Protein AF-A0A941GEV0-F1 (afdb_monomer_lite)

Radius of gyration: 26.14 Å; chains: 1; bounding box: 112×35×39 Å

pLDDT: mean 81.41, std 18.62, range [33.78, 98.25]

Sequence (170 aa):
MKKLFIYSILFLALTVSVLNFVKTGDAKENPSDELQTKIEKFSELDQDKQVKVERIVTEKKFDDHYTCVLFKQKNKSIGYAILKNDSIVSVVFGENSQKGYEQFKNYSVIFGEKPDENYTELEITINAGNNHEDIEKKFKLDNDRYFLFIEKLPKEIKYSNINSDNFNFK

Organism: Niallia circulans (NCBI:txid1397)

Foldseek 3Di:
DDDDDDDDDDDDDDDDDPPDPDDDDDDPPDVFNVVQVLQQVVQDVDNVPGFAFPGWQDWDDDDPFKIKIWTATPLRAIWIFIGGNNHTDDTGTDRPHQWDWDDDQQKIKTKHFDPDQPPQKWWKWKAQDDPDDIDTDIDGDDSGRMDIDIGGHDNPRPDIDMDIPPDGDD

Structure (mmCIF, N/CA/C/O backbone):
data_AF-A0A941GEV0-F1
#
_entry.id   AF-A0A941GEV0-F1
#
loop_
_atom_site.group_PDB
_atom_site.id
_atom_site.type_symbol
_atom_site.label_atom_id
_atom_site.label_alt_id
_atom_site.label_comp_id
_atom_site.label_asym_id
_atom_site.label_entity_id
_atom_site.label_seq_id
_atom_site.pdbx_PDB_ins_code
_atom_site.Cartn_x
_atom_site.Cartn_y
_atom_site.Cartn_z
_atom_site.occupancy
_atom_site.B_iso_or_equiv
_atom_site.auth_seq_id
_atom_site.auth_comp_id
_atom_site.auth_asym_id
_atom_site.auth_atom_id
_atom_site.pdbx_PDB_model_num
ATOM 1 N N . MET A 1 1 ? -88.083 19.957 1.606 1.00 43.41 1 MET A N 1
ATOM 2 C CA . MET A 1 1 ? -87.610 18.556 1.653 1.00 43.41 1 MET A CA 1
ATOM 3 C C . MET A 1 1 ? -86.087 18.554 1.689 1.00 43.41 1 MET A C 1
ATOM 5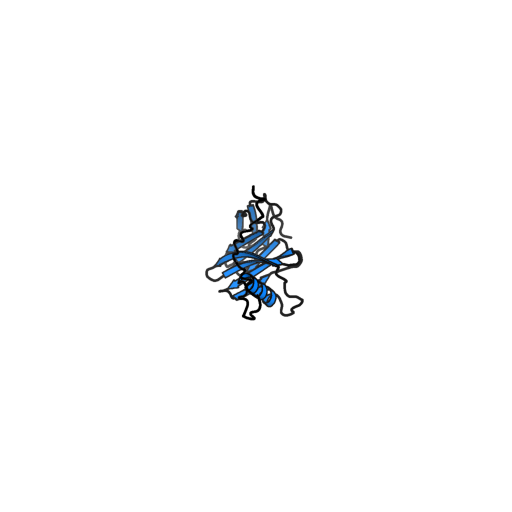 O O . MET A 1 1 ? -85.510 19.304 0.925 1.00 43.41 1 MET A O 1
ATOM 9 N N . LYS A 1 2 ? -85.525 17.769 2.626 1.00 37.59 2 LYS A N 1
ATOM 10 C CA . LYS A 1 2 ? -84.220 17.061 2.688 1.00 37.59 2 LYS A CA 1
ATOM 11 C C . LYS A 1 2 ? -83.017 17.602 1.884 1.00 37.59 2 LYS A C 1
ATOM 13 O O . LYS A 1 2 ? -83.152 17.839 0.701 1.00 37.59 2 LYS A O 1
ATOM 18 N N . LYS A 1 3 ? -81.772 17.613 2.367 1.00 41.69 3 LYS A N 1
ATOM 19 C CA . LYS A 1 3 ? -81.089 17.378 3.660 1.00 41.69 3 LYS A CA 1
ATOM 20 C C . LYS A 1 3 ? -79.604 17.669 3.348 1.00 41.69 3 LYS A C 1
ATOM 22 O O . LYS A 1 3 ? -79.156 17.337 2.253 1.00 41.69 3 LYS A O 1
ATOM 27 N N . LEU A 1 4 ? -78.864 18.259 4.290 1.00 43.12 4 LEU A N 1
ATOM 28 C CA . LEU A 1 4 ? -77.402 18.367 4.223 1.00 43.12 4 LEU A CA 1
ATOM 29 C C . LEU A 1 4 ? -76.774 16.971 4.088 1.00 43.12 4 LEU A C 1
ATOM 31 O O . LEU A 1 4 ? -77.139 16.068 4.845 1.00 43.12 4 LEU A O 1
ATOM 35 N N . PHE A 1 5 ? -75.823 16.810 3.166 1.00 46.19 5 PHE A N 1
ATOM 36 C CA . PHE A 1 5 ? -74.987 15.615 3.103 1.00 46.19 5 PHE A CA 1
ATOM 37 C C . PHE A 1 5 ? -73.760 15.793 3.996 1.00 46.19 5 PHE A C 1
ATOM 39 O O . PHE A 1 5 ? -72.906 16.647 3.777 1.00 46.19 5 PHE A O 1
ATOM 46 N N . ILE A 1 6 ? -73.760 14.985 5.049 1.00 52.25 6 ILE A N 1
ATOM 47 C CA . ILE A 1 6 ? -72.729 14.834 6.065 1.00 52.25 6 ILE A CA 1
ATOM 48 C C . ILE A 1 6 ? -71.591 13.973 5.500 1.00 52.25 6 ILE A C 1
ATOM 50 O O . ILE A 1 6 ? -71.827 13.020 4.759 1.00 52.25 6 ILE A O 1
ATOM 54 N N . TYR A 1 7 ? -70.371 14.330 5.896 1.00 45.94 7 TYR A N 1
ATOM 55 C CA . TYR A 1 7 ? -69.118 13.601 5.722 1.00 45.94 7 TYR A CA 1
ATOM 56 C C . TYR A 1 7 ? -69.248 12.080 5.905 1.00 45.94 7 TYR A C 1
ATOM 58 O O . TYR A 1 7 ? -69.866 11.596 6.851 1.00 45.94 7 TYR A O 1
ATOM 66 N N . SER A 1 8 ? -68.565 11.316 5.057 1.00 52.38 8 SER A N 1
ATOM 67 C CA . SER A 1 8 ? -68.195 9.930 5.349 1.00 52.38 8 SER A CA 1
ATOM 68 C C . SER A 1 8 ? -66.764 9.702 4.884 1.00 52.38 8 SER A C 1
ATOM 70 O O . SER A 1 8 ? -66.479 9.514 3.706 1.00 52.38 8 SER A O 1
ATOM 72 N N . ILE A 1 9 ? -65.868 9.802 5.860 1.00 49.91 9 ILE A N 1
ATOM 73 C CA . ILE A 1 9 ? -64.495 9.315 5.839 1.00 49.91 9 ILE A CA 1
ATOM 74 C C . ILE A 1 9 ? -64.540 7.824 5.488 1.00 49.91 9 ILE A C 1
ATOM 76 O O . ILE A 1 9 ? -65.191 7.060 6.201 1.00 49.91 9 ILE A O 1
ATOM 80 N N . LEU A 1 10 ? -63.827 7.3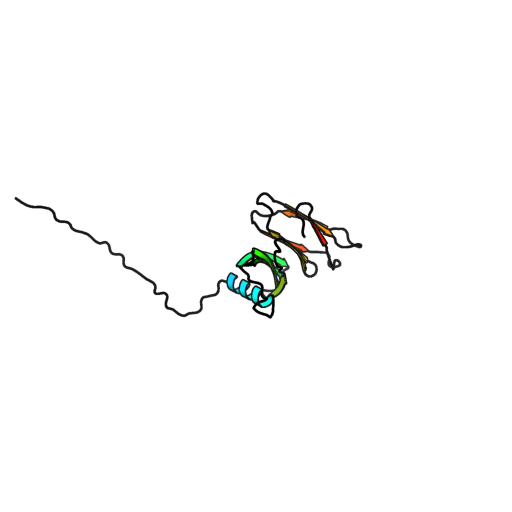99 4.444 1.00 42.41 10 LEU A N 1
ATOM 81 C CA . LEU A 1 10 ? -63.460 5.995 4.291 1.00 42.41 10 LEU A CA 1
ATOM 82 C C . LEU A 1 10 ? -61.940 5.868 4.378 1.00 42.41 10 LEU A C 1
ATOM 84 O O . LEU A 1 10 ? -61.196 6.168 3.449 1.00 42.41 10 LEU A O 1
ATOM 88 N N . PHE A 1 11 ? -61.526 5.449 5.571 1.00 41.72 11 PHE A N 1
ATOM 89 C CA . PHE A 1 11 ? -60.245 4.838 5.887 1.00 41.72 11 PHE A CA 1
ATOM 90 C C . PHE A 1 11 ? -59.938 3.715 4.888 1.00 41.72 11 PHE A C 1
ATOM 92 O O . PHE A 1 11 ? -60.700 2.752 4.804 1.00 41.72 11 PHE A O 1
ATOM 99 N N . LEU A 1 12 ? -58.783 3.771 4.224 1.00 45.25 12 LEU A N 1
ATOM 100 C CA . LEU A 1 12 ? -58.085 2.549 3.840 1.00 45.25 12 LEU A CA 1
ATOM 101 C C . LEU A 1 12 ? -56.887 2.401 4.776 1.00 45.25 12 LEU A C 1
ATOM 103 O O . LEU A 1 12 ? -55.866 3.070 4.638 1.00 45.25 12 LEU A O 1
ATOM 107 N N . ALA A 1 13 ? -57.073 1.562 5.790 1.00 45.38 13 ALA A N 1
ATOM 108 C CA . ALA A 1 13 ? -56.004 1.078 6.636 1.00 45.38 13 ALA A CA 1
ATOM 109 C C . ALA A 1 13 ? -55.152 0.081 5.841 1.00 45.38 13 ALA A C 1
ATOM 111 O O . ALA A 1 13 ? -55.675 -0.906 5.331 1.00 45.38 13 ALA A O 1
ATOM 112 N N . LEU A 1 14 ? -53.839 0.295 5.809 1.00 42.09 14 LEU A N 1
ATOM 113 C CA . LEU A 1 14 ? -52.884 -0.806 5.798 1.00 42.09 14 LEU A CA 1
ATOM 114 C C . LEU A 1 14 ? -51.935 -0.594 6.971 1.00 42.09 14 LEU A C 1
ATOM 116 O O . LEU A 1 14 ? -51.233 0.407 7.094 1.00 42.09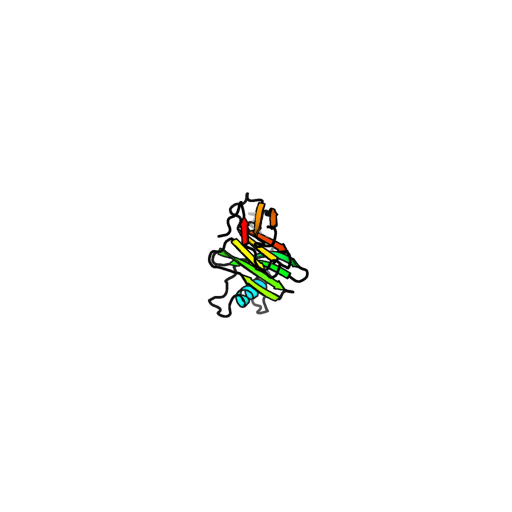 14 LEU A O 1
ATOM 120 N N . THR A 1 15 ? -52.055 -1.531 7.894 1.00 51.62 15 THR A N 1
ATOM 121 C CA . THR A 1 15 ? -51.440 -1.594 9.206 1.00 51.62 15 THR A CA 1
ATOM 122 C C . THR A 1 15 ? -49.945 -1.873 9.122 1.00 51.62 15 THR A C 1
ATOM 124 O O . THR A 1 15 ? -49.507 -2.814 8.470 1.00 51.62 15 THR A O 1
ATOM 127 N N . VAL A 1 16 ? -49.204 -1.049 9.855 1.00 46.22 16 VAL A N 1
ATOM 128 C CA . VAL A 1 16 ? -48.007 -1.329 10.657 1.00 46.22 16 VAL A CA 1
ATOM 129 C C . VAL A 1 16 ? -47.456 -2.762 10.596 1.00 46.22 16 VAL A C 1
ATOM 131 O O . VAL A 1 16 ? -48.092 -3.716 11.032 1.00 46.22 16 VAL A O 1
ATOM 134 N N . SER A 1 17 ? -46.177 -2.870 10.243 1.00 39.16 17 SER A N 1
ATOM 135 C CA . SER A 1 17 ? -45.253 -3.771 10.938 1.00 39.16 17 SER A CA 1
ATOM 136 C C . SER A 1 17 ? -44.030 -2.964 11.365 1.00 39.16 17 SER A C 1
ATOM 138 O O . SER A 1 17 ? -43.054 -2.843 10.632 1.00 39.16 17 SER A O 1
ATOM 140 N N . VAL A 1 18 ? -44.104 -2.385 12.565 1.00 44.62 18 VAL A N 1
ATOM 141 C CA . VAL A 1 18 ? -42.915 -2.093 13.366 1.00 44.62 18 VAL A CA 1
ATOM 142 C C . VAL A 1 18 ? -42.285 -3.451 13.649 1.00 44.62 18 VAL A C 1
ATOM 144 O O . VAL A 1 18 ? -42.805 -4.228 14.449 1.00 44.62 18 VAL A O 1
ATOM 147 N N . LEU A 1 19 ? -41.189 -3.769 12.966 1.00 36.25 19 LEU A N 1
ATOM 148 C CA . LEU A 1 19 ? -40.299 -4.812 13.450 1.00 36.25 19 LEU A CA 1
ATOM 149 C C . LEU A 1 19 ? -39.507 -4.209 14.606 1.00 36.25 19 LEU A C 1
ATOM 151 O O . LEU A 1 19 ? -38.586 -3.418 14.423 1.00 36.25 19 LEU A O 1
ATOM 155 N N . ASN A 1 20 ? -39.951 -4.571 15.807 1.00 33.78 20 ASN A N 1
ATOM 156 C CA . ASN A 1 20 ? -39.226 -4.427 17.054 1.00 33.78 20 ASN A CA 1
ATOM 157 C C . ASN A 1 20 ? -37.772 -4.889 16.868 1.00 33.78 20 ASN A C 1
ATOM 159 O O . ASN A 1 20 ? -37.511 -6.088 16.762 1.00 33.78 20 ASN A O 1
ATOM 163 N N . PHE A 1 21 ? -36.820 -3.957 16.889 1.00 44.22 21 PHE A N 1
ATOM 164 C CA . PHE A 1 21 ? -35.420 -4.280 17.151 1.00 44.22 21 PHE A CA 1
ATOM 165 C C . PHE A 1 21 ? -35.241 -4.496 18.655 1.00 44.22 21 PHE A C 1
ATOM 167 O O . PHE A 1 21 ? -34.710 -3.658 19.372 1.00 44.22 21 PHE A O 1
ATOM 174 N N . VAL A 1 22 ? -35.699 -5.651 19.130 1.00 48.75 22 VAL A N 1
ATOM 175 C CA . VAL A 1 22 ? -35.056 -6.331 20.254 1.00 48.75 22 VAL A CA 1
ATOM 176 C C . VAL A 1 22 ? -34.945 -7.796 19.867 1.00 48.75 22 VAL A C 1
ATOM 178 O O . VAL A 1 22 ? -35.834 -8.609 20.111 1.00 48.75 22 VAL A O 1
ATOM 181 N N . LYS A 1 23 ? -33.827 -8.121 19.224 1.00 35.50 23 LYS A N 1
ATOM 182 C CA . LYS A 1 23 ? -33.282 -9.470 19.231 1.00 35.50 23 LYS A CA 1
ATOM 183 C C . LYS A 1 23 ? -31.765 -9.353 19.278 1.00 35.50 23 LYS A C 1
ATOM 185 O O . LYS A 1 23 ? -31.107 -9.128 18.271 1.00 35.50 23 LYS A O 1
ATOM 190 N N . THR A 1 24 ? -31.244 -9.445 20.495 1.00 49.06 24 THR A N 1
ATOM 191 C CA . THR A 1 24 ? -29.926 -10.003 20.788 1.00 49.06 24 THR A CA 1
ATOM 192 C C . THR A 1 24 ? -29.716 -11.237 19.912 1.00 49.06 24 THR A C 1
ATOM 194 O O . THR A 1 24 ? -30.472 -12.206 19.995 1.00 49.06 24 THR A O 1
ATOM 197 N N . GLY A 1 25 ? -28.739 -11.163 19.019 1.00 35.34 25 GLY A N 1
ATOM 198 C CA . GLY A 1 25 ? -28.424 -12.215 18.065 1.00 35.34 25 GLY A CA 1
ATOM 199 C C . GLY A 1 25 ? -27.384 -11.689 17.095 1.00 35.34 25 GLY A C 1
ATOM 200 O O . GLY A 1 25 ? -27.744 -10.968 16.173 1.00 35.34 25 GLY A O 1
ATOM 201 N N . ASP A 1 26 ? -26.122 -11.988 17.405 1.00 43.41 26 ASP A N 1
ATOM 202 C CA . ASP A 1 26 ? -24.909 -11.832 16.600 1.00 43.41 26 ASP A CA 1
ATOM 203 C C . ASP A 1 26 ? -25.101 -11.035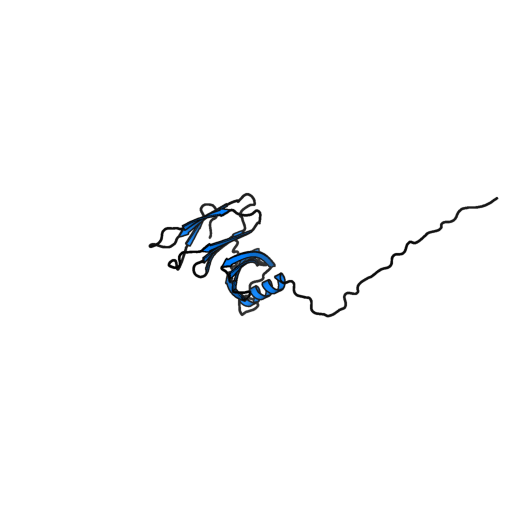 15.308 1.00 43.41 26 ASP A C 1
ATOM 205 O O . ASP A 1 26 ? -25.477 -11.569 14.259 1.00 43.41 26 ASP A O 1
ATOM 209 N N . ALA A 1 27 ? -24.832 -9.729 15.397 1.00 44.59 27 ALA A N 1
ATOM 210 C CA . ALA A 1 27 ? -24.605 -8.927 14.211 1.00 44.59 27 ALA A CA 1
ATOM 211 C C . ALA A 1 27 ? -23.510 -9.637 13.409 1.00 44.59 27 ALA A C 1
ATOM 213 O O . ALA A 1 27 ? -22.382 -9.761 13.880 1.00 44.59 27 ALA A O 1
ATOM 214 N N . LYS A 1 28 ? -23.855 -10.154 12.224 1.00 44.97 28 LYS A N 1
ATOM 215 C CA . LYS A 1 28 ? -22.848 -10.558 11.246 1.00 44.97 28 LYS A CA 1
ATOM 216 C C . LYS A 1 28 ? -22.007 -9.316 10.992 1.00 44.97 28 LYS A C 1
ATOM 218 O O . LYS A 1 28 ? -22.509 -8.378 10.371 1.00 44.97 28 LYS A O 1
ATOM 223 N N . GLU A 1 29 ? -20.796 -9.289 11.543 1.00 47.50 29 GLU A N 1
ATOM 224 C CA . GLU A 1 29 ? -19.831 -8.231 11.267 1.00 47.50 29 GLU A CA 1
ATOM 225 C C . GLU A 1 29 ? -19.746 -8.068 9.750 1.00 47.50 29 GLU A C 1
ATOM 227 O O . GLU A 1 29 ? -19.672 -9.044 8.996 1.00 47.50 29 GLU A O 1
ATOM 232 N N . ASN A 1 30 ? -19.852 -6.826 9.290 1.00 69.62 30 ASN A N 1
ATOM 233 C CA . ASN A 1 30 ? -19.627 -6.516 7.892 1.00 69.62 30 ASN A CA 1
ATOM 234 C C . ASN A 1 30 ? -18.187 -6.961 7.563 1.00 69.62 30 ASN A C 1
ATOM 236 O O . ASN A 1 30 ? -17.286 -6.589 8.314 1.00 69.62 30 ASN A O 1
ATOM 240 N N . PRO A 1 31 ? -17.924 -7.732 6.489 1.00 70.31 31 PRO A N 1
ATOM 241 C CA . PRO A 1 31 ? -16.575 -8.232 6.190 1.00 70.31 31 PRO A CA 1
ATOM 242 C C . PRO A 1 31 ? -15.495 -7.138 6.152 1.00 70.31 31 PRO A C 1
ATOM 244 O O . PRO A 1 31 ? -14.344 -7.375 6.514 1.00 70.31 31 PRO A O 1
ATOM 247 N N . SER A 1 32 ? -15.881 -5.916 5.767 1.00 77.62 32 SER A N 1
ATOM 248 C CA . SER A 1 32 ? -15.021 -4.730 5.842 1.00 77.62 32 SER A CA 1
ATOM 249 C C . SER A 1 32 ? -14.660 -4.352 7.285 1.00 77.62 32 SER A C 1
ATOM 251 O O . SER A 1 32 ? -13.506 -4.040 7.556 1.00 77.62 32 SER A O 1
ATOM 253 N N . ASP A 1 33 ? -15.608 -4.398 8.219 1.00 83.94 33 ASP A N 1
ATOM 254 C CA . ASP A 1 33 ? -15.389 -4.036 9.627 1.00 83.94 33 ASP A CA 1
ATOM 255 C C . ASP A 1 33 ? -14.521 -5.090 10.337 1.00 83.94 33 ASP A C 1
ATOM 257 O O . ASP A 1 33 ? -13.649 -4.755 11.146 1.00 83.94 33 ASP A O 1
ATOM 261 N N . GLU A 1 34 ? -14.691 -6.363 9.967 1.00 91.00 34 GLU A N 1
ATOM 262 C CA . GLU A 1 34 ? -13.837 -7.458 10.434 1.00 91.00 34 GLU A CA 1
ATOM 263 C C . GLU A 1 34 ? -12.387 -7.261 9.956 1.00 91.00 34 GLU A C 1
ATOM 265 O O . GLU A 1 34 ? -11.445 -7.355 10.749 1.00 91.00 34 GLU A O 1
ATOM 270 N N . LEU A 1 35 ? -12.185 -6.942 8.671 1.00 94.56 35 LEU A N 1
ATOM 271 C CA . LEU A 1 35 ? -10.855 -6.688 8.115 1.00 94.56 35 LEU A CA 1
ATOM 272 C C . LEU A 1 35 ? -10.195 -5.454 8.740 1.00 94.56 35 LEU A C 1
ATOM 274 O O . LEU A 1 35 ? -9.019 -5.516 9.098 1.00 94.56 35 LEU A O 1
ATOM 278 N N . GLN A 1 36 ? -10.943 -4.364 8.928 1.00 96.12 36 GLN A N 1
ATOM 279 C CA . GLN A 1 36 ? -10.456 -3.180 9.641 1.00 96.12 36 GLN A CA 1
ATOM 280 C C . GLN A 1 36 ? -9.955 -3.564 11.031 1.00 96.12 36 GLN A C 1
ATOM 282 O O . GLN A 1 36 ? -8.793 -3.328 11.350 1.00 96.12 36 GLN A O 1
ATOM 287 N N . THR A 1 37 ? -10.780 -4.260 11.813 1.00 95.00 37 THR A N 1
ATOM 288 C CA . THR A 1 37 ? -10.423 -4.704 13.166 1.00 95.00 37 THR A CA 1
ATOM 289 C C . THR A 1 37 ? -9.187 -5.607 13.173 1.00 95.00 37 THR A C 1
ATOM 291 O O . THR A 1 37 ? -8.343 -5.495 14.065 1.00 95.00 37 THR A O 1
ATOM 294 N N . LYS A 1 38 ? -9.041 -6.500 12.183 1.00 95.88 38 LYS A N 1
ATOM 295 C CA . LYS A 1 38 ? -7.834 -7.329 12.029 1.00 95.88 38 LYS A CA 1
ATOM 296 C C . LYS A 1 38 ? -6.593 -6.473 11.771 1.00 95.88 38 LYS A C 1
ATOM 298 O O . LYS A 1 38 ? -5.562 -6.732 12.386 1.00 95.88 38 LYS A O 1
ATOM 303 N N . ILE A 1 39 ? -6.688 -5.461 10.905 1.00 96.94 39 ILE A N 1
ATOM 304 C CA . ILE A 1 39 ? -5.586 -4.530 10.614 1.00 96.94 39 ILE A CA 1
ATOM 305 C C . ILE A 1 39 ? -5.198 -3.747 11.869 1.00 96.94 39 ILE A C 1
ATOM 307 O O . ILE A 1 39 ? -4.015 -3.704 12.206 1.00 96.94 39 ILE A O 1
ATOM 311 N N . GLU A 1 40 ? -6.176 -3.187 12.590 1.00 96.56 40 GLU A N 1
ATOM 312 C CA . GLU A 1 40 ? -5.927 -2.458 13.840 1.00 96.56 40 GLU A CA 1
ATOM 313 C C . GLU A 1 40 ? -5.182 -3.349 14.841 1.00 96.56 40 GLU A C 1
ATOM 315 O O . GLU A 1 40 ? -4.098 -2.992 15.298 1.00 96.56 40 GLU A O 1
ATOM 320 N N . LYS A 1 41 ? -5.691 -4.560 15.098 1.00 95.62 41 LYS A N 1
ATOM 321 C CA . LYS A 1 41 ? -5.091 -5.502 16.056 1.00 95.62 41 LYS A CA 1
ATOM 322 C C . LYS A 1 41 ? -3.708 -6.005 15.649 1.00 95.62 41 LYS A C 1
ATOM 324 O O . LYS A 1 41 ? -2.907 -6.312 16.525 1.00 95.62 41 LYS A O 1
ATOM 329 N N . PHE A 1 42 ? -3.436 -6.134 14.350 1.00 96.62 42 PHE A N 1
ATOM 330 C CA . PHE A 1 42 ? -2.125 -6.566 13.860 1.00 96.62 42 PHE A CA 1
ATOM 331 C C . PHE A 1 42 ? -1.077 -5.452 13.944 1.00 96.62 42 PHE A C 1
ATOM 333 O O . PHE A 1 42 ? 0.101 -5.748 14.109 1.00 96.62 42 PHE A O 1
ATOM 340 N N . SER A 1 43 ? -1.493 -4.190 13.806 1.00 94.12 43 SER A N 1
ATOM 341 C CA . SER A 1 43 ? -0.563 -3.062 13.683 1.00 94.12 43 SER A CA 1
ATOM 342 C C . SER A 1 43 ? 0.368 -2.894 14.886 1.00 94.12 43 SER A C 1
ATOM 344 O O . SER A 1 43 ? 1.557 -2.675 14.686 1.00 94.12 43 SER A O 1
ATOM 346 N N . GLU A 1 44 ? -0.150 -3.039 16.110 1.00 93.81 44 GLU A N 1
ATOM 347 C CA . GLU A 1 44 ? 0.603 -2.907 17.361 1.00 93.81 44 GLU A CA 1
ATOM 348 C C . GLU A 1 44 ? -0.008 -3.768 18.476 1.00 93.81 44 GLU A C 1
ATOM 350 O O . GLU A 1 44 ? -1.221 -3.998 18.524 1.00 93.81 44 GLU A O 1
ATOM 355 N N . LEU A 1 45 ? 0.829 -4.211 19.422 1.00 89.94 45 LEU A N 1
ATOM 356 C CA . LEU A 1 45 ? 0.369 -4.969 20.598 1.00 89.94 45 LEU A CA 1
ATOM 357 C C . LEU A 1 45 ? -0.395 -4.089 21.596 1.00 89.94 45 LEU A C 1
ATOM 359 O O . LEU A 1 45 ? -1.339 -4.549 22.236 1.00 89.94 45 LEU A O 1
ATOM 363 N N . ASP A 1 46 ? 0.034 -2.837 21.740 1.00 92.56 46 ASP A N 1
ATOM 364 C CA . ASP A 1 46 ? -0.587 -1.858 22.626 1.00 92.56 46 ASP A CA 1
ATOM 365 C C . ASP A 1 46 ? -1.785 -1.205 21.925 1.00 92.56 46 ASP A C 1
ATOM 367 O O . ASP A 1 46 ? -1.634 -0.567 20.881 1.00 92.56 46 ASP A O 1
ATOM 371 N N . GLN A 1 47 ? -2.981 -1.357 22.501 1.00 90.94 47 GLN A N 1
ATOM 372 C CA . GLN A 1 47 ? -4.244 -0.922 21.899 1.00 90.94 47 GLN A CA 1
ATOM 373 C C . GLN A 1 47 ? -4.281 0.583 21.593 1.00 90.94 47 GLN A C 1
ATOM 375 O O . GLN A 1 47 ? -4.917 0.996 20.614 1.00 90.94 47 GLN A O 1
ATOM 380 N N . ASP A 1 48 ? -3.589 1.398 22.389 1.00 91.50 48 ASP A N 1
ATOM 381 C CA . ASP A 1 48 ? -3.542 2.851 22.201 1.00 91.50 48 ASP A CA 1
ATOM 382 C C . ASP A 1 48 ? -2.614 3.262 21.051 1.00 91.50 48 ASP A C 1
ATOM 384 O O . ASP A 1 48 ? -2.770 4.344 20.485 1.00 91.50 48 ASP A O 1
ATOM 388 N N . LYS A 1 49 ? -1.686 2.380 20.660 1.00 91.06 49 LYS A N 1
ATOM 389 C CA . LYS A 1 49 ? -0.759 2.583 19.535 1.00 91.06 49 LYS A CA 1
ATOM 390 C C . LYS A 1 49 ? -1.237 1.949 18.237 1.00 91.06 49 LYS A C 1
ATOM 392 O O . LYS A 1 49 ? -0.693 2.249 17.179 1.00 91.06 49 LYS A O 1
ATOM 397 N N . GLN A 1 50 ? -2.251 1.089 18.309 1.00 94.69 50 GLN A N 1
ATOM 398 C CA . GLN A 1 50 ? -2.850 0.496 17.123 1.00 94.69 50 GLN A CA 1
ATOM 399 C C . GLN A 1 50 ? -3.373 1.575 16.186 1.00 94.69 50 GLN A C 1
ATOM 401 O O . GLN A 1 50 ? -4.063 2.511 16.612 1.00 94.69 50 GLN A O 1
ATOM 406 N N . VAL A 1 51 ? -3.113 1.384 14.894 1.00 94.88 51 VAL A N 1
ATOM 407 C CA . VAL A 1 51 ? -3.714 2.203 13.848 1.00 94.88 51 VAL A CA 1
ATOM 408 C C . VAL A 1 51 ? -5.231 2.200 14.012 1.00 94.88 51 VAL A C 1
ATOM 410 O O . VAL A 1 51 ? -5.820 1.185 14.379 1.00 94.88 51 VAL A O 1
ATOM 413 N N . LYS A 1 52 ? -5.870 3.345 13.762 1.00 95.50 52 LYS A N 1
ATOM 414 C CA . LYS A 1 52 ? -7.331 3.456 13.759 1.00 95.50 52 LYS A CA 1
ATOM 415 C C . LYS A 1 52 ? -7.806 3.573 12.327 1.00 95.50 52 LYS A C 1
ATOM 417 O O . LYS A 1 52 ? -7.662 4.637 11.719 1.00 95.50 52 LYS A O 1
ATOM 422 N N . VAL A 1 53 ? -8.334 2.485 11.786 1.00 96.25 53 VAL A N 1
ATOM 423 C CA . VAL A 1 53 ? -8.828 2.435 10.417 1.00 96.25 53 VAL A CA 1
ATOM 424 C C . VAL A 1 53 ? -10.208 3.093 10.372 1.00 96.25 53 VAL A C 1
ATOM 426 O O . VAL A 1 53 ? -11.059 2.887 11.231 1.00 96.25 53 VAL A O 1
ATOM 429 N N . GLU A 1 54 ? -10.402 3.973 9.397 1.00 95.19 54 GLU A N 1
ATOM 430 C CA . GLU A 1 54 ? -11.693 4.598 9.109 1.00 95.19 54 GLU A CA 1
ATOM 431 C C . GLU A 1 54 ? -12.457 3.790 8.060 1.00 95.19 54 GLU A C 1
ATOM 433 O O . GLU A 1 54 ? -13.652 3.552 8.205 1.00 95.19 54 GLU A O 1
ATOM 438 N N . ARG A 1 55 ? -11.765 3.392 6.986 1.00 95.38 55 ARG A N 1
ATOM 439 C CA . ARG A 1 55 ? -12.331 2.575 5.910 1.00 95.38 55 ARG A CA 1
ATOM 440 C C . ARG A 1 55 ? -11.250 1.925 5.062 1.00 95.38 55 ARG A C 1
ATOM 442 O O . ARG A 1 55 ? -10.161 2.480 4.886 1.00 95.38 55 ARG A O 1
ATOM 449 N N . ILE A 1 56 ? -11.605 0.805 4.445 1.00 96.00 56 ILE A N 1
ATOM 450 C CA . ILE A 1 56 ? -10.850 0.239 3.328 1.00 96.00 56 ILE A CA 1
ATOM 451 C C . ILE A 1 56 ? -11.117 1.078 2.073 1.00 96.00 56 ILE A C 1
ATOM 453 O O . ILE A 1 56 ? -12.236 1.533 1.830 1.00 96.00 56 ILE A O 1
ATOM 457 N N . VAL A 1 57 ? -10.061 1.353 1.314 1.00 94.00 57 VAL A N 1
ATOM 458 C CA . VAL A 1 57 ? -10.096 2.225 0.137 1.00 94.00 57 VAL A CA 1
ATOM 459 C C . VAL A 1 57 ? -10.080 1.405 -1.142 1.00 94.00 57 VAL A C 1
ATOM 461 O O . VAL A 1 57 ? -10.910 1.631 -2.014 1.00 94.00 57 VAL A O 1
ATOM 464 N N . THR A 1 58 ? -9.129 0.482 -1.263 1.00 93.12 58 THR A N 1
ATOM 465 C CA . THR A 1 58 ? -9.004 -0.399 -2.426 1.00 93.12 58 THR A CA 1
ATOM 466 C C . THR A 1 58 ? -8.223 -1.652 -2.054 1.00 93.12 58 THR A C 1
ATOM 468 O O . THR A 1 58 ? -7.447 -1.651 -1.096 1.00 93.12 58 THR A O 1
ATOM 471 N N . GLU A 1 59 ? -8.413 -2.712 -2.828 1.00 95.06 59 GLU A N 1
ATOM 472 C CA . GLU A 1 59 ? -7.727 -3.987 -2.663 1.00 95.06 59 GLU A CA 1
ATOM 473 C C . GLU A 1 59 ? -7.164 -4.440 -4.005 1.00 95.06 59 GLU A C 1
ATOM 475 O O . GLU A 1 59 ? -7.827 -4.352 -5.040 1.00 95.06 59 GLU A O 1
ATOM 480 N N . LYS A 1 60 ? -5.935 -4.953 -3.998 1.00 95.19 60 LYS A N 1
ATOM 481 C CA . LYS A 1 60 ? -5.260 -5.405 -5.211 1.00 95.19 60 LYS A CA 1
ATOM 482 C C . LYS A 1 60 ? -4.520 -6.707 -4.970 1.00 95.19 60 LYS A C 1
ATOM 484 O O . LYS A 1 60 ? -3.574 -6.767 -4.184 1.00 95.19 60 LYS A O 1
ATOM 489 N N . LYS A 1 61 ? -4.941 -7.753 -5.678 1.00 96.62 61 LYS A N 1
ATOM 490 C CA . LYS A 1 61 ? -4.205 -9.019 -5.763 1.00 96.62 61 LYS A CA 1
ATOM 491 C C . LYS A 1 61 ? -2.959 -8.818 -6.622 1.00 96.62 61 LYS A C 1
ATOM 493 O O . LYS A 1 61 ? -3.045 -8.187 -7.674 1.00 96.62 61 LYS A O 1
ATOM 498 N N . PHE A 1 62 ? -1.815 -9.327 -6.174 1.00 93.88 62 PHE A N 1
ATOM 499 C CA . PHE A 1 62 ? -0.531 -9.142 -6.873 1.00 93.88 62 PHE A CA 1
ATOM 500 C C . PHE A 1 62 ? 0.346 -10.404 -6.931 1.00 93.88 62 PHE A C 1
ATOM 502 O O . PHE A 1 62 ? 1.459 -10.368 -7.449 1.00 93.88 62 PHE A O 1
ATOM 509 N N . ASP A 1 63 ? -0.166 -11.521 -6.423 1.00 93.25 63 ASP A N 1
ATOM 510 C CA . ASP A 1 63 ? 0.380 -12.873 -6.541 1.00 93.25 63 ASP A CA 1
ATOM 511 C C . ASP A 1 63 ? -0.773 -13.854 -6.245 1.00 93.25 63 ASP A C 1
ATOM 513 O O . ASP A 1 63 ? -1.816 -13.435 -5.732 1.00 93.25 63 ASP A O 1
ATOM 517 N N . ASP A 1 64 ? -0.583 -15.152 -6.476 1.00 91.31 64 ASP A N 1
ATOM 518 C CA . ASP A 1 64 ? -1.623 -16.178 -6.288 1.00 91.31 64 ASP A CA 1
ATOM 519 C C . ASP A 1 64 ? -2.153 -16.237 -4.849 1.00 91.31 64 ASP A C 1
ATOM 521 O O . ASP A 1 64 ? -3.235 -16.764 -4.586 1.00 91.31 64 ASP A O 1
ATOM 525 N N . HIS A 1 65 ? -1.371 -15.744 -3.888 1.00 95.12 65 HIS A N 1
ATOM 526 C CA . HIS A 1 65 ? -1.672 -15.831 -2.458 1.00 95.12 65 HIS A CA 1
ATOM 527 C C . HIS A 1 65 ? -1.704 -14.471 -1.769 1.00 95.12 65 HIS A C 1
ATOM 529 O O . HIS A 1 65 ? -1.994 -14.423 -0.574 1.00 95.12 65 HIS A O 1
ATOM 535 N N . TYR A 1 66 ? -1.377 -13.385 -2.477 1.00 97.81 66 TYR A N 1
ATOM 536 C CA . TYR A 1 66 ? -1.162 -12.077 -1.868 1.00 97.81 66 TYR A CA 1
ATOM 537 C C . TYR A 1 66 ? -2.164 -11.029 -2.344 1.00 97.81 66 TYR A C 1
ATOM 539 O O . TYR A 1 66 ? -2.356 -10.821 -3.544 1.00 97.81 66 TYR A O 1
ATOM 547 N N . THR A 1 67 ? -2.740 -10.322 -1.372 1.00 97.88 67 THR A N 1
ATOM 548 C CA . THR A 1 67 ? -3.595 -9.148 -1.586 1.00 97.88 67 THR A CA 1
ATOM 549 C C . THR A 1 67 ? -3.037 -7.980 -0.787 1.00 97.88 67 THR A C 1
ATOM 551 O O . THR A 1 67 ? -2.721 -8.137 0.390 1.00 97.88 67 THR A O 1
ATOM 554 N N . CYS A 1 68 ? -2.898 -6.816 -1.418 1.00 98.06 68 CYS A N 1
ATOM 555 C CA . CYS A 1 68 ? -2.575 -5.564 -0.744 1.00 98.06 68 CYS A CA 1
ATOM 556 C C . CYS A 1 68 ? -3.858 -4.748 -0.578 1.00 98.06 68 CYS A C 1
ATOM 558 O O . CYS A 1 68 ? -4.619 -4.594 -1.533 1.00 98.06 68 CYS A O 1
ATOM 560 N N . VAL A 1 69 ? -4.096 -4.245 0.625 1.00 97.62 69 VAL A N 1
ATOM 561 C CA . VAL A 1 69 ? -5.303 -3.523 1.023 1.00 97.62 69 VAL A CA 1
ATOM 562 C C . VAL A 1 69 ? -4.891 -2.124 1.449 1.00 97.62 69 VAL A C 1
ATOM 564 O O . VAL A 1 69 ? -4.211 -1.969 2.460 1.00 97.62 69 VAL A O 1
ATOM 567 N N . LEU A 1 70 ? -5.296 -1.106 0.693 1.00 96.88 70 LEU A N 1
ATOM 568 C CA . LEU A 1 70 ? -5.110 0.294 1.064 1.00 96.88 70 LEU A CA 1
ATOM 569 C C . LEU A 1 70 ? -6.252 0.727 1.981 1.00 96.88 70 LEU A C 1
ATOM 571 O O . LEU A 1 70 ? -7.421 0.481 1.678 1.00 96.88 70 LEU A O 1
ATOM 575 N N . PHE A 1 71 ? -5.936 1.429 3.062 1.00 96.56 71 PHE A N 1
ATOM 576 C CA . PHE A 1 71 ? -6.927 1.934 4.004 1.00 96.56 71 PHE A CA 1
ATOM 577 C C . PHE A 1 71 ? -6.682 3.400 4.371 1.00 96.56 71 PHE A C 1
ATOM 579 O O . PHE A 1 71 ? -5.554 3.899 4.353 1.00 96.56 71 PHE A O 1
ATOM 586 N N . LYS A 1 72 ? -7.767 4.097 4.720 1.00 95.88 72 LYS A N 1
ATOM 587 C CA . LYS A 1 72 ? -7.734 5.442 5.305 1.00 95.88 72 LYS A CA 1
ATOM 588 C C . LYS A 1 72 ? -7.790 5.307 6.821 1.00 95.88 72 LYS A C 1
ATOM 590 O O . LYS A 1 72 ? -8.571 4.516 7.347 1.00 95.88 72 LYS A O 1
ATOM 595 N N . GLN A 1 73 ? -6.959 6.070 7.510 1.00 95.38 73 GLN A N 1
ATOM 596 C CA . GLN A 1 73 ? -6.916 6.154 8.962 1.00 95.38 73 GLN A CA 1
ATOM 597 C C . GLN A 1 73 ? -7.802 7.302 9.460 1.00 95.38 73 GLN A C 1
ATOM 599 O O . GLN A 1 73 ? -7.986 8.294 8.755 1.00 95.38 73 GLN A O 1
ATOM 604 N N . LYS A 1 74 ? -8.278 7.232 10.709 1.00 94.62 74 LYS A N 1
ATOM 605 C CA . LYS A 1 74 ? -9.123 8.282 11.318 1.00 94.62 74 LYS A CA 1
ATOM 606 C C . LYS A 1 74 ? -8.432 9.648 11.435 1.00 94.62 74 LYS A C 1
ATOM 608 O O . LYS A 1 74 ? -9.099 10.678 11.452 1.00 94.62 74 LYS A O 1
ATOM 613 N N . ASN A 1 75 ? -7.100 9.679 11.489 1.00 92.56 75 ASN A N 1
ATOM 614 C CA . ASN A 1 75 ? -6.294 10.910 11.440 1.00 92.56 75 ASN A CA 1
ATOM 615 C C . ASN A 1 75 ? -6.129 11.462 10.005 1.00 92.56 75 ASN A C 1
ATOM 617 O O . ASN A 1 75 ? -5.359 12.396 9.785 1.00 92.56 75 ASN A O 1
ATOM 621 N N . LYS A 1 76 ? -6.841 10.891 9.027 1.00 91.12 76 LYS A N 1
ATOM 622 C CA . LYS A 1 76 ? -6.774 11.190 7.598 1.00 91.12 76 LYS A CA 1
ATOM 623 C C . LYS A 1 76 ? -5.465 10.794 6.913 1.00 91.12 76 LYS A C 1
ATOM 625 O O . LYS A 1 76 ? -5.328 11.136 5.743 1.00 91.12 76 LYS A O 1
ATOM 630 N N . SER A 1 77 ? -4.511 10.100 7.530 1.00 94.31 77 SER A N 1
ATOM 631 C CA . SER A 1 77 ? -3.411 9.483 6.770 1.00 94.31 77 SER A CA 1
ATOM 632 C C . SER A 1 77 ? -3.870 8.188 6.100 1.00 94.31 77 SER A C 1
ATOM 634 O O . SER A 1 77 ? -4.966 7.687 6.357 1.00 94.31 77 SER A O 1
ATOM 636 N N . ILE A 1 78 ? -3.074 7.670 5.176 1.00 94.69 78 ILE A N 1
ATOM 637 C CA . ILE A 1 78 ? -3.299 6.375 4.537 1.00 94.69 78 ILE A CA 1
ATOM 638 C C . ILE A 1 78 ? -2.231 5.383 4.990 1.00 94.69 78 ILE A C 1
ATOM 640 O O . ILE A 1 78 ? -1.141 5.758 5.419 1.00 94.69 78 ILE A O 1
ATOM 644 N N . GLY A 1 79 ? -2.574 4.107 4.938 1.00 95.75 79 GLY A N 1
ATOM 645 C CA . GLY A 1 79 ? -1.662 2.995 5.166 1.00 95.75 79 GLY A CA 1
ATOM 646 C C . GLY A 1 79 ? -2.108 1.802 4.338 1.00 95.75 79 GLY A C 1
ATOM 647 O O . GLY A 1 79 ? -3.168 1.842 3.708 1.00 95.75 79 GLY A O 1
ATOM 648 N N . TYR A 1 80 ? -1.310 0.743 4.325 1.00 97.25 80 TYR A N 1
ATOM 649 C CA . TYR A 1 80 ? -1.681 -0.486 3.641 1.00 97.25 80 TYR A CA 1
ATOM 650 C C . TYR A 1 80 ? -1.399 -1.720 4.495 1.00 97.25 80 TYR A C 1
ATOM 652 O O . TYR A 1 80 ? -0.535 -1.719 5.371 1.00 97.25 80 TYR A O 1
ATOM 660 N N . ALA A 1 81 ? -2.144 -2.787 4.230 1.00 97.94 81 ALA A N 1
ATOM 661 C CA . ALA A 1 81 ? -1.926 -4.106 4.799 1.00 97.94 81 ALA A CA 1
ATOM 662 C C . ALA A 1 81 ? -1.690 -5.124 3.682 1.00 97.94 81 ALA A C 1
ATOM 664 O O . ALA A 1 81 ? -2.280 -5.024 2.608 1.00 97.94 81 ALA A O 1
ATOM 665 N N . ILE A 1 82 ? -0.846 -6.121 3.931 1.00 98.25 82 ILE A N 1
ATOM 666 C CA . ILE A 1 82 ? -0.648 -7.253 3.021 1.00 98.25 82 ILE A CA 1
ATOM 667 C C . ILE A 1 82 ? -1.211 -8.500 3.678 1.00 98.25 82 ILE A C 1
ATOM 669 O O . ILE A 1 82 ? -0.836 -8.848 4.799 1.00 98.25 82 ILE A O 1
ATOM 673 N N . LEU A 1 83 ? -2.083 -9.186 2.948 1.00 98.06 83 LEU A N 1
ATOM 674 C CA . LEU A 1 83 ? -2.677 -10.450 3.341 1.00 98.06 83 LEU A CA 1
ATOM 675 C C . LEU A 1 83 ? -2.055 -11.583 2.528 1.00 98.06 83 LEU A C 1
ATOM 677 O O . LEU A 1 83 ? -1.874 -11.456 1.318 1.00 98.06 83 LEU A O 1
ATOM 681 N N . LYS A 1 84 ? -1.768 -12.701 3.195 1.00 97.31 84 LYS A N 1
ATOM 682 C CA . LYS A 1 84 ? -1.442 -13.994 2.596 1.00 97.31 84 LYS A CA 1
ATOM 683 C C . LYS A 1 84 ? -2.581 -14.966 2.888 1.00 97.31 84 LYS A C 1
ATOM 685 O O . LYS A 1 84 ? -2.739 -15.336 4.048 1.00 97.31 84 LYS A O 1
ATOM 690 N N . ASN A 1 85 ? -3.330 -15.405 1.875 1.00 93.69 85 ASN A N 1
ATOM 691 C CA . ASN A 1 85 ? -4.494 -16.292 2.056 1.00 93.69 85 ASN A CA 1
ATOM 692 C C . ASN A 1 85 ? -5.400 -15.813 3.214 1.00 93.69 85 ASN A C 1
ATOM 694 O O . ASN A 1 85 ? -5.587 -16.521 4.201 1.00 93.69 85 ASN A O 1
ATOM 698 N N . ASP A 1 86 ? -5.841 -14.555 3.142 1.00 90.12 86 ASP A N 1
ATOM 699 C CA . ASP A 1 86 ? -6.702 -13.874 4.127 1.00 90.12 86 ASP A CA 1
ATOM 700 C C . ASP A 1 86 ? -6.092 -13.608 5.520 1.00 90.12 86 ASP A C 1
ATOM 702 O O . ASP A 1 86 ? -6.733 -13.005 6.381 1.00 90.12 86 ASP A O 1
ATOM 706 N N . SER A 1 87 ? -4.831 -13.987 5.749 1.00 95.56 87 SER A N 1
ATOM 707 C CA . SER A 1 87 ? -4.100 -13.686 6.986 1.00 95.56 87 SER A CA 1
ATOM 708 C C . SER A 1 87 ? -3.190 -12.475 6.807 1.00 95.56 87 SER A C 1
ATOM 710 O O . SER A 1 87 ? -2.380 -12.450 5.882 1.00 95.56 87 SER A O 1
ATOM 712 N N . ILE A 1 88 ? -3.270 -11.484 7.697 1.00 96.69 88 ILE A N 1
ATOM 713 C CA . ILE A 1 88 ? -2.387 -10.309 7.654 1.00 96.69 88 ILE A CA 1
ATOM 714 C C . ILE A 1 88 ? -0.944 -10.739 7.945 1.00 96.69 88 ILE A C 1
ATOM 716 O O . ILE A 1 88 ? -0.684 -11.475 8.895 1.00 96.69 88 ILE A O 1
ATOM 720 N N . VAL A 1 89 ? -0.009 -10.289 7.107 1.00 97.31 89 VAL A N 1
ATOM 721 C CA . VAL A 1 89 ? 1.433 -10.553 7.246 1.00 97.31 89 VAL A CA 1
ATOM 722 C C . VAL A 1 89 ? 2.278 -9.284 7.328 1.00 97.31 89 VAL A C 1
ATOM 724 O O . VAL A 1 89 ? 3.456 -9.365 7.663 1.00 97.31 89 VAL A O 1
ATOM 727 N N . SER A 1 90 ? 1.706 -8.126 7.001 1.00 96.56 90 SER A N 1
ATOM 728 C CA . SER A 1 90 ? 2.349 -6.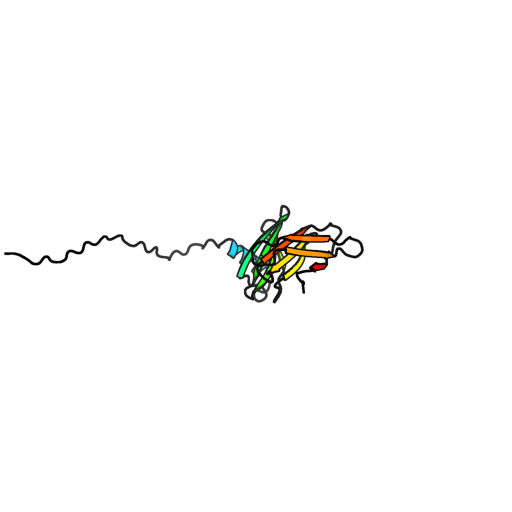820 7.135 1.00 96.56 90 SER A CA 1
ATOM 729 C C . SER A 1 90 ? 1.286 -5.731 7.231 1.00 96.56 90 SER A C 1
ATOM 731 O O . SER A 1 90 ? 0.269 -5.815 6.539 1.00 96.56 90 SER A O 1
ATOM 733 N N . VAL A 1 91 ? 1.534 -4.714 8.053 1.00 96.56 91 VAL A N 1
ATOM 734 C CA . VAL A 1 91 ? 0.766 -3.466 8.094 1.00 96.56 91 VAL A CA 1
ATOM 735 C C . VAL A 1 91 ? 1.773 -2.326 8.125 1.00 96.56 91 VAL A C 1
ATOM 737 O O . VAL A 1 91 ? 2.630 -2.284 9.003 1.00 96.56 91 VAL A O 1
ATOM 740 N N . VAL A 1 92 ? 1.672 -1.413 7.163 1.00 95.00 92 VAL A N 1
ATOM 741 C CA . VAL A 1 92 ? 2.530 -0.231 7.058 1.00 95.00 92 VAL A CA 1
ATOM 742 C C . VAL A 1 92 ? 1.655 1.006 7.146 1.00 95.00 92 VAL A C 1
ATOM 744 O O . VAL A 1 92 ? 0.699 1.179 6.386 1.00 95.00 92 VAL A O 1
ATOM 747 N N . PHE A 1 93 ? 1.978 1.865 8.104 1.00 93.19 93 PHE A N 1
ATOM 748 C CA . PHE A 1 93 ? 1.237 3.078 8.397 1.00 93.19 93 PHE A CA 1
ATOM 749 C C . PHE A 1 93 ? 2.173 4.125 8.999 1.00 93.19 93 PHE A C 1
ATOM 751 O O . PHE A 1 93 ? 3.227 3.802 9.541 1.00 93.19 93 PHE A O 1
ATOM 758 N N . GLY A 1 94 ? 1.782 5.390 8.899 1.00 86.19 94 GLY A N 1
ATOM 759 C CA . GLY A 1 94 ? 2.507 6.490 9.517 1.00 86.19 94 GLY A CA 1
ATOM 760 C C . GLY A 1 94 ? 1.595 7.674 9.794 1.00 86.19 94 GLY A C 1
ATOM 761 O O . GLY A 1 94 ? 0.519 7.823 9.196 1.00 86.19 94 GLY A O 1
ATOM 762 N N . GLU A 1 95 ? 2.038 8.530 10.705 1.00 80.56 95 GLU A N 1
ATOM 763 C CA . GLU A 1 95 ? 1.383 9.802 10.971 1.00 80.56 95 GLU A CA 1
ATOM 764 C C . GLU A 1 95 ? 1.573 10.724 9.762 1.00 80.56 95 GLU A C 1
ATOM 766 O O . GLU A 1 95 ? 2.678 10.891 9.253 1.00 80.56 95 GLU A O 1
ATOM 771 N N . ASN A 1 96 ? 0.482 11.312 9.271 1.00 79.69 96 ASN A N 1
ATOM 772 C CA . ASN A 1 96 ? 0.482 12.260 8.147 1.00 79.69 96 ASN A CA 1
ATOM 773 C C . ASN A 1 96 ? 0.924 11.707 6.775 1.00 79.69 96 ASN A C 1
ATOM 775 O O . ASN A 1 96 ? 1.026 12.482 5.823 1.00 79.69 96 ASN A O 1
ATOM 779 N N . SER A 1 97 ? 1.123 10.394 6.620 1.00 81.50 97 SER A N 1
ATOM 780 C CA . SER A 1 97 ? 1.403 9.809 5.303 1.00 81.50 97 SER A CA 1
ATOM 781 C C . SER A 1 97 ? 0.174 9.928 4.393 1.00 81.50 97 SER A C 1
ATOM 783 O O . SER A 1 97 ? -0.871 9.343 4.661 1.00 81.50 97 SER A O 1
ATOM 785 N N . GLN A 1 98 ? 0.278 10.711 3.318 1.00 85.56 98 GLN A N 1
ATOM 786 C CA . GLN A 1 98 ? -0.716 10.753 2.226 1.00 85.56 98 GLN A CA 1
ATOM 787 C C . GLN A 1 98 ? -0.235 10.001 0.983 1.00 85.56 98 GLN A C 1
ATOM 789 O O . GLN A 1 98 ? -0.919 9.967 -0.037 1.00 85.56 98 GLN A O 1
ATOM 794 N N . LYS A 1 99 ? 0.977 9.457 1.052 1.00 87.19 99 LYS A N 1
ATOM 795 C CA . LYS A 1 99 ? 1.671 8.732 -0.002 1.00 87.19 99 LYS A CA 1
ATOM 796 C C . LYS A 1 99 ? 2.896 8.059 0.576 1.00 87.19 99 LYS A C 1
ATOM 798 O O . LYS A 1 99 ? 3.427 8.504 1.594 1.00 87.19 99 LYS A O 1
ATOM 803 N N . GLY A 1 100 ? 3.360 7.040 -0.117 1.00 89.69 100 GLY A N 1
ATOM 804 C CA . GLY A 1 100 ? 4.593 6.372 0.225 1.00 89.69 100 GLY A CA 1
ATOM 805 C C . GLY A 1 100 ? 4.888 5.244 -0.735 1.00 89.69 100 GLY A C 1
ATOM 806 O O . GLY A 1 100 ? 4.097 4.906 -1.622 1.00 89.69 100 GLY A O 1
ATOM 807 N N . TYR A 1 101 ? 6.049 4.660 -0.513 1.00 91.06 101 TYR A N 1
ATOM 808 C CA . TYR A 1 101 ? 6.431 3.414 -1.124 1.00 91.06 101 TYR A CA 1
ATOM 809 C C . TYR A 1 101 ? 7.180 2.566 -0.110 1.00 91.06 101 TYR A C 1
ATOM 811 O O . TYR A 1 101 ? 7.809 3.094 0.802 1.00 91.06 101 TYR A O 1
ATOM 819 N N . GLU A 1 102 ? 7.095 1.255 -0.268 1.00 91.19 102 GLU A N 1
ATOM 820 C CA . GLU A 1 102 ? 7.835 0.307 0.555 1.00 91.19 102 GLU A CA 1
ATOM 821 C C . GLU A 1 102 ? 8.061 -0.980 -0.236 1.00 91.19 102 GLU A C 1
ATOM 823 O O . GLU A 1 102 ? 7.279 -1.327 -1.129 1.00 91.19 102 GLU A O 1
ATOM 828 N N . GLN A 1 103 ? 9.130 -1.702 0.087 1.00 91.12 103 GLN A N 1
ATOM 829 C CA . GLN A 1 103 ? 9.427 -2.977 -0.541 1.00 91.12 103 GLN A CA 1
ATOM 830 C C . GLN A 1 103 ? 8.914 -4.138 0.323 1.00 91.12 103 GLN A C 1
ATOM 832 O O . GLN A 1 103 ? 9.338 -4.347 1.457 1.00 91.12 103 GLN A O 1
ATOM 837 N N . PHE A 1 104 ? 8.040 -4.968 -0.247 1.00 92.94 104 PHE A N 1
ATOM 838 C CA . PHE A 1 104 ? 7.635 -6.243 0.340 1.00 92.94 104 PHE A CA 1
ATOM 839 C C . PHE A 1 104 ? 8.212 -7.394 -0.479 1.00 92.94 104 PHE A C 1
ATOM 841 O O . PHE A 1 104 ? 7.740 -7.702 -1.575 1.00 92.94 104 PHE A O 1
ATOM 848 N N . LYS A 1 105 ? 9.225 -8.078 0.065 1.00 91.88 105 LYS A N 1
ATOM 849 C CA . LYS A 1 105 ? 9.980 -9.115 -0.662 1.00 91.88 105 LYS A CA 1
ATOM 850 C C . LYS A 1 105 ? 10.546 -8.543 -1.967 1.00 91.88 105 LYS A C 1
ATOM 852 O O . LYS A 1 105 ? 11.259 -7.555 -1.925 1.00 91.88 105 LYS A O 1
ATOM 857 N N . ASN A 1 106 ? 10.244 -9.145 -3.112 1.00 92.19 106 ASN A N 1
ATOM 858 C CA . ASN A 1 106 ? 10.612 -8.646 -4.432 1.00 92.19 106 ASN A CA 1
ATOM 859 C C . ASN A 1 106 ? 9.450 -7.877 -5.090 1.00 92.19 106 ASN A C 1
ATOM 861 O O . ASN A 1 106 ? 9.293 -7.939 -6.303 1.00 92.19 106 ASN A O 1
ATOM 865 N N . TYR A 1 107 ? 8.597 -7.211 -4.313 1.00 93.44 107 TYR A N 1
ATOM 866 C CA . TYR A 1 107 ? 7.531 -6.352 -4.824 1.00 93.44 107 TYR A CA 1
ATOM 867 C C . TYR A 1 107 ? 7.690 -4.941 -4.269 1.00 93.44 107 TYR A C 1
ATOM 869 O O . TYR A 1 107 ? 7.902 -4.761 -3.072 1.00 93.44 107 TYR A O 1
ATOM 877 N N . SER A 1 108 ? 7.558 -3.949 -5.140 1.00 92.94 108 SER A N 1
ATOM 878 C CA . SER A 1 108 ? 7.442 -2.547 -4.762 1.00 92.94 108 SER A CA 1
ATOM 879 C C . SER A 1 108 ? 5.968 -2.202 -4.593 1.00 92.94 108 SER A C 1
ATOM 881 O O . SER A 1 108 ? 5.183 -2.394 -5.524 1.00 92.94 108 SER A O 1
ATOM 883 N N . VAL A 1 109 ? 5.582 -1.735 -3.407 1.00 94.88 109 VAL A N 1
ATOM 884 C CA . VAL A 1 109 ? 4.229 -1.258 -3.109 1.00 94.88 109 VAL A CA 1
ATOM 885 C C . VAL A 1 109 ? 4.258 0.260 -3.131 1.00 94.88 109 VAL A C 1
ATOM 887 O O . VAL A 1 109 ? 4.948 0.873 -2.324 1.00 94.88 109 VAL A O 1
ATOM 890 N N . ILE A 1 110 ? 3.498 0.862 -4.040 1.00 93.75 110 ILE A N 1
ATOM 891 C CA . ILE A 1 110 ? 3.417 2.309 -4.230 1.00 93.75 110 ILE A CA 1
ATOM 892 C C . ILE A 1 110 ? 1.972 2.739 -4.008 1.00 93.75 110 ILE A C 1
ATOM 894 O O . ILE A 1 110 ? 1.054 2.213 -4.642 1.00 93.75 110 ILE A O 1
ATOM 898 N N . PHE A 1 111 ? 1.754 3.708 -3.129 1.00 93.56 111 PHE A N 1
ATOM 899 C CA . PHE A 1 111 ? 0.413 4.147 -2.769 1.00 93.56 111 PHE A CA 1
ATOM 900 C C . PHE A 1 111 ? 0.350 5.651 -2.533 1.00 93.56 111 PHE A C 1
ATOM 902 O O . PHE A 1 111 ? 1.346 6.302 -2.205 1.00 93.56 111 PHE A O 1
ATOM 909 N N . GLY A 1 112 ? -0.844 6.212 -2.683 1.00 92.44 112 GLY A N 1
ATOM 910 C CA . GLY A 1 112 ? -1.034 7.638 -2.490 1.00 92.44 112 GLY A CA 1
ATOM 911 C C . GLY A 1 112 ? -2.458 8.116 -2.675 1.00 92.44 112 GLY A C 1
ATOM 912 O O . GLY A 1 112 ? -3.314 7.442 -3.245 1.00 92.44 112 GLY A O 1
ATOM 913 N N . GLU A 1 113 ? -2.691 9.322 -2.178 1.00 91.19 113 GLU A N 1
ATOM 914 C CA . GLU A 1 113 ? -3.806 10.170 -2.558 1.00 91.19 113 GLU A CA 1
ATOM 915 C C . GLU A 1 113 ? -3.374 11.059 -3.732 1.00 91.19 113 GLU A C 1
ATOM 917 O O . GLU A 1 113 ? -2.293 11.657 -3.703 1.00 91.19 113 GLU A O 1
ATOM 922 N N . LYS A 1 114 ? -4.205 11.161 -4.771 1.00 88.56 114 LYS A N 1
ATOM 923 C CA . LYS A 1 114 ? -3.939 12.064 -5.895 1.00 88.56 114 LYS A CA 1
ATOM 924 C C . LYS A 1 114 ? -3.826 13.519 -5.419 1.00 88.56 114 LYS A C 1
ATOM 926 O O . LYS A 1 114 ? -4.589 13.909 -4.533 1.00 88.56 114 LYS A O 1
ATOM 931 N N . PRO A 1 115 ? -2.968 14.362 -6.026 1.00 78.50 115 PRO A N 1
ATOM 932 C CA . PRO A 1 115 ? -2.945 15.791 -5.712 1.00 78.50 115 PRO A CA 1
ATOM 933 C C . PRO A 1 115 ? -4.288 16.439 -6.071 1.00 78.50 115 PRO A C 1
ATOM 935 O O . PRO A 1 115 ? -4.946 17.043 -5.222 1.00 78.50 115 PRO A O 1
ATOM 938 N N . ASP A 1 116 ? -4.752 16.199 -7.297 1.00 81.25 116 ASP A N 1
ATOM 939 C CA . ASP A 1 116 ? -6.049 16.624 -7.815 1.00 81.25 116 ASP A CA 1
ATOM 940 C C . ASP A 1 116 ? -6.646 15.571 -8.764 1.00 81.25 116 ASP A C 1
ATOM 942 O O . ASP A 1 116 ? -6.016 14.565 -9.094 1.00 81.25 116 ASP A O 1
ATOM 946 N N . GLU A 1 117 ? -7.901 15.777 -9.155 1.00 80.44 117 GLU A N 1
ATOM 947 C CA . GLU A 1 117 ? -8.684 14.823 -9.949 1.00 80.44 117 GLU A CA 1
ATOM 948 C C . GLU A 1 117 ? -8.193 14.676 -11.398 1.00 80.44 117 GLU A C 1
ATOM 950 O O . GLU A 1 117 ? -8.434 13.641 -12.017 1.00 80.44 117 GLU A O 1
ATOM 955 N N . ASN A 1 118 ? -7.460 15.663 -11.926 1.00 83.19 118 ASN A N 1
ATOM 956 C CA . ASN A 1 118 ? -6.954 15.667 -13.300 1.00 83.19 118 ASN A CA 1
ATOM 957 C C . ASN A 1 118 ? -5.624 14.914 -13.446 1.00 83.19 118 ASN A C 1
ATOM 959 O O . ASN A 1 118 ? -5.163 14.695 -14.569 1.00 83.19 118 ASN A O 1
ATOM 963 N N . TYR A 1 119 ? -5.011 14.479 -12.341 1.00 83.62 119 TYR A N 1
ATOM 964 C CA . TYR A 1 119 ? -3.883 13.556 -12.393 1.00 83.62 119 TYR A CA 1
ATOM 965 C C . TYR A 1 119 ? -4.371 12.188 -12.873 1.00 83.62 119 TYR A C 1
ATOM 967 O O . TYR A 1 119 ? -5.065 11.447 -12.167 1.00 83.62 119 TYR A O 1
ATOM 975 N N . THR A 1 120 ? -3.987 11.867 -14.103 1.00 87.94 120 THR A N 1
ATOM 976 C CA . THR A 1 120 ? -4.355 10.630 -14.804 1.00 87.94 120 THR A CA 1
ATOM 977 C C . THR A 1 120 ? -3.208 9.633 -14.874 1.00 87.94 120 THR A C 1
ATOM 979 O O . THR A 1 120 ? -3.407 8.498 -15.304 1.00 87.94 120 THR A O 1
ATOM 982 N N . GLU A 1 121 ? -2.015 10.027 -14.433 1.00 89.31 121 GLU A N 1
ATOM 983 C CA . GLU A 1 121 ? -0.816 9.229 -14.600 1.00 89.31 121 GLU A CA 1
ATOM 984 C C . GLU A 1 121 ? 0.230 9.513 -13.528 1.00 89.31 121 GLU A C 1
ATOM 986 O O . GLU A 1 121 ? 0.350 10.631 -13.023 1.00 89.31 121 GLU A O 1
ATOM 991 N N . LEU A 1 122 ? 0.989 8.477 -13.203 1.00 87.19 122 LEU A N 1
ATOM 992 C CA . LEU A 1 122 ? 2.102 8.504 -12.278 1.00 87.19 122 LEU A CA 1
ATOM 993 C C . LEU A 1 122 ? 3.317 7.891 -12.978 1.00 87.19 122 LEU A C 1
ATOM 995 O O . LEU A 1 122 ? 3.319 6.701 -13.300 1.00 87.19 122 LEU A O 1
ATOM 999 N N . GLU A 1 123 ? 4.323 8.721 -13.231 1.00 88.88 123 GLU A N 1
ATOM 1000 C CA . GLU A 1 123 ? 5.607 8.301 -13.797 1.00 88.88 123 GLU A CA 1
ATOM 1001 C C . GLU A 1 123 ? 6.586 8.074 -12.650 1.00 88.88 123 GLU A C 1
ATOM 1003 O O . GLU A 1 123 ? 6.724 8.917 -11.758 1.00 88.88 123 GLU A O 1
ATOM 1008 N N . ILE A 1 124 ? 7.188 6.888 -12.627 1.00 88.50 124 ILE A N 1
ATOM 1009 C CA . ILE A 1 124 ? 7.992 6.399 -11.517 1.00 88.50 124 ILE A CA 1
ATOM 1010 C C . ILE A 1 124 ? 9.280 5.785 -12.035 1.00 88.50 124 ILE A C 1
ATOM 1012 O O . ILE A 1 124 ? 9.249 4.898 -12.888 1.00 88.50 124 ILE A O 1
ATOM 1016 N N . THR A 1 125 ? 10.381 6.160 -11.399 1.00 88.31 125 THR A N 1
ATOM 1017 C CA . THR A 1 125 ? 11.672 5.494 -11.538 1.00 88.31 125 THR A CA 1
ATOM 1018 C C . THR A 1 125 ? 11.987 4.752 -10.249 1.00 88.31 125 THR A C 1
ATOM 1020 O O . THR A 1 125 ? 12.139 5.352 -9.180 1.00 88.31 125 THR A O 1
ATOM 1023 N N . ILE A 1 126 ? 12.063 3.426 -10.342 1.00 87.38 126 ILE A N 1
ATOM 1024 C CA . ILE A 1 126 ? 12.471 2.550 -9.246 1.00 87.38 126 ILE A CA 1
ATOM 1025 C C . ILE A 1 126 ? 13.976 2.310 -9.389 1.00 87.38 126 ILE A C 1
ATOM 1027 O O . ILE A 1 126 ? 14.411 1.527 -10.233 1.00 87.38 126 ILE A O 1
ATOM 1031 N N . ASN A 1 127 ? 14.764 2.977 -8.548 1.00 84.38 127 ASN A N 1
ATOM 1032 C CA . ASN A 1 127 ? 16.213 2.831 -8.519 1.00 84.38 127 ASN A CA 1
ATOM 1033 C C . ASN A 1 127 ? 16.576 1.477 -7.913 1.00 84.38 127 ASN A C 1
ATOM 1035 O O . ASN A 1 127 ? 16.346 1.245 -6.721 1.00 84.38 127 ASN A O 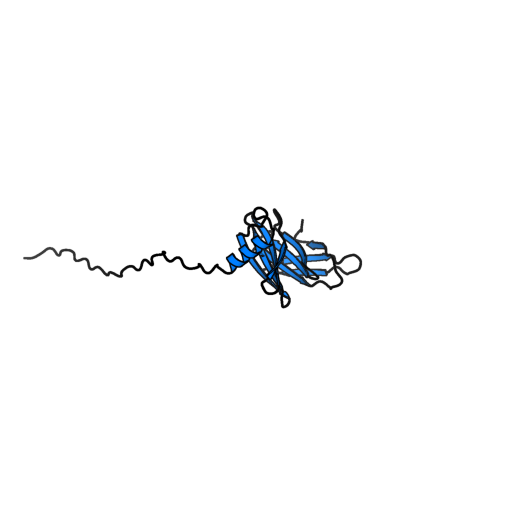1
ATOM 1039 N N . ALA A 1 128 ? 17.152 0.599 -8.727 1.00 79.31 128 ALA A N 1
ATOM 1040 C CA . ALA A 1 128 ? 17.450 -0.789 -8.375 1.00 79.31 128 ALA A CA 1
ATOM 1041 C C . ALA A 1 128 ? 18.837 -0.983 -7.715 1.00 79.31 128 ALA A C 1
ATOM 1043 O O . ALA A 1 128 ? 19.217 -2.103 -7.360 1.00 79.31 128 ALA A O 1
ATOM 1044 N N . GLY A 1 129 ? 19.582 0.112 -7.522 1.00 76.62 129 GLY A N 1
ATOM 1045 C CA . GLY A 1 129 ? 20.931 0.140 -6.950 1.00 76.62 129 GLY A CA 1
ATOM 1046 C C . GLY A 1 129 ? 22.042 -0.025 -7.995 1.00 76.62 129 GLY A C 1
ATOM 1047 O O . GLY A 1 129 ? 21.788 -0.333 -9.150 1.00 76.62 129 GLY A O 1
ATOM 1048 N N . ASN A 1 130 ? 23.303 0.144 -7.578 1.00 73.25 130 ASN A N 1
ATOM 1049 C CA . ASN A 1 130 ? 24.471 0.321 -8.468 1.00 73.25 130 ASN A CA 1
ATOM 1050 C C . ASN A 1 130 ? 24.734 -0.787 -9.511 1.00 73.25 130 ASN A C 1
ATOM 1052 O O . ASN A 1 130 ? 25.529 -0.573 -10.421 1.00 73.25 130 ASN A O 1
ATOM 1056 N N . ASN A 1 131 ? 24.136 -1.970 -9.356 1.00 80.44 131 ASN A N 1
ATOM 1057 C CA . ASN A 1 131 ? 24.393 -3.139 -10.206 1.00 80.44 131 ASN A CA 1
ATOM 1058 C C . ASN A 1 131 ? 23.201 -3.517 -11.097 1.00 80.44 131 ASN A C 1
ATOM 1060 O O . ASN A 1 131 ? 23.230 -4.566 -11.740 1.00 80.44 131 ASN A O 1
ATOM 1064 N N . HIS A 1 132 ? 22.147 -2.705 -11.101 1.00 79.44 132 HIS A N 1
ATOM 1065 C CA . HIS A 1 132 ? 20.924 -2.963 -11.843 1.00 79.44 132 HIS A CA 1
ATOM 1066 C C . HIS A 1 132 ? 20.496 -1.691 -12.569 1.00 79.44 132 HIS A C 1
ATOM 1068 O O . HIS A 1 132 ? 20.669 -0.593 -12.048 1.00 79.44 132 HIS A O 1
ATOM 1074 N N . GLU A 1 133 ? 19.953 -1.848 -13.773 1.00 85.62 133 GLU A N 1
ATOM 1075 C CA . GLU A 1 133 ? 19.306 -0.737 -14.466 1.00 85.62 133 GLU A CA 1
ATOM 1076 C C . GLU A 1 133 ? 18.059 -0.303 -13.692 1.00 85.62 133 GLU A C 1
ATOM 1078 O O . GLU A 1 133 ? 17.355 -1.132 -13.101 1.00 85.62 133 GLU A O 1
ATOM 1083 N N . ASP A 1 134 ? 17.801 1.002 -13.698 1.00 88.00 134 ASP A N 1
ATOM 1084 C CA . ASP A 1 134 ? 16.591 1.557 -13.113 1.00 88.00 134 ASP A CA 1
ATOM 1085 C C . ASP A 1 134 ? 15.360 1.048 -13.862 1.00 88.00 134 ASP A C 1
ATOM 1087 O O . ASP A 1 134 ? 15.374 0.817 -15.073 1.00 88.00 134 ASP A O 1
ATOM 1091 N N . ILE A 1 135 ? 14.270 0.862 -13.122 1.00 88.56 135 ILE A N 1
ATOM 1092 C CA . ILE A 1 135 ? 13.010 0.400 -13.695 1.00 88.56 135 ILE A CA 1
ATOM 1093 C C . ILE A 1 135 ? 12.088 1.604 -13.828 1.00 88.56 135 ILE A C 1
ATOM 1095 O O . ILE A 1 135 ? 11.546 2.099 -12.837 1.00 88.56 135 ILE A O 1
ATOM 1099 N N . GLU A 1 136 ? 11.884 2.044 -15.063 1.00 90.88 136 GLU A N 1
ATOM 1100 C CA . GLU A 1 136 ? 10.925 3.091 -15.399 1.00 90.88 136 GLU A CA 1
ATOM 1101 C C . GLU A 1 136 ? 9.526 2.497 -15.588 1.00 90.88 136 GLU A C 1
ATOM 1103 O O . GLU A 1 136 ? 9.319 1.509 -16.306 1.00 90.88 136 GLU A O 1
ATOM 1108 N N . LYS A 1 137 ? 8.537 3.096 -14.926 1.00 90.25 137 LYS A N 1
ATOM 1109 C CA . LYS A 1 137 ? 7.140 2.682 -14.998 1.00 90.25 137 LYS A CA 1
ATOM 1110 C C . LYS A 1 137 ? 6.219 3.875 -15.105 1.00 90.25 137 LYS A C 1
ATOM 1112 O O . LYS A 1 137 ? 6.357 4.878 -14.416 1.00 90.25 137 LYS A O 1
ATOM 1117 N N . LYS A 1 138 ? 5.199 3.685 -15.929 1.00 90.88 138 LYS A N 1
ATOM 1118 C CA . LYS A 1 138 ? 4.101 4.615 -16.110 1.00 90.88 138 LYS A CA 1
ATOM 1119 C C . LYS A 1 138 ? 2.816 3.931 -15.682 1.00 90.88 138 LYS A C 1
ATOM 1121 O O . LYS A 1 138 ? 2.407 2.932 -16.276 1.00 90.88 138 LYS A O 1
ATOM 1126 N N . PHE A 1 139 ? 2.199 4.447 -14.630 1.00 90.12 139 PHE A N 1
ATOM 1127 C CA . PHE A 1 139 ? 0.961 3.916 -14.089 1.00 90.12 139 PHE A CA 1
ATOM 1128 C C . PHE A 1 139 ? -0.192 4.845 -14.429 1.00 90.12 139 PHE A C 1
ATOM 1130 O O . PHE A 1 139 ? -0.197 6.013 -14.044 1.00 90.12 139 PHE A O 1
ATOM 1137 N N . LYS A 1 140 ? -1.210 4.313 -15.105 1.00 91.00 140 LYS A N 1
ATOM 1138 C CA . LYS A 1 140 ? -2.463 5.037 -15.295 1.00 91.00 140 LYS A CA 1
ATOM 1139 C C . LYS A 1 140 ? -3.212 5.097 -13.967 1.00 91.00 140 LYS A C 1
ATOM 1141 O O . LYS A 1 140 ? -3.417 4.068 -13.326 1.00 91.00 140 LYS A O 1
ATOM 1146 N N . LEU A 1 141 ? -3.614 6.297 -13.571 1.00 88.12 141 LEU A N 1
ATOM 1147 C CA . LEU A 1 141 ? -4.420 6.530 -12.387 1.00 88.12 141 LEU A CA 1
ATOM 1148 C C . LEU A 1 141 ? -5.902 6.474 -12.764 1.00 88.12 141 LEU A C 1
ATOM 1150 O O . LEU A 1 141 ? -6.368 7.260 -13.591 1.00 88.12 141 LEU A O 1
ATOM 1154 N N . ASP A 1 142 ? -6.640 5.567 -12.133 1.00 82.62 142 ASP A N 1
ATOM 1155 C CA . ASP A 1 142 ? -8.097 5.477 -12.272 1.00 82.62 142 ASP A CA 1
ATOM 1156 C C . ASP A 1 142 ? -8.782 6.721 -11.703 1.00 82.62 142 ASP A C 1
ATOM 1158 O O . ASP A 1 142 ? -8.146 7.520 -11.029 1.00 82.62 142 ASP A O 1
ATOM 1162 N N . ASN A 1 143 ? -10.080 6.910 -11.938 1.00 83.00 143 ASN A N 1
ATOM 1163 C CA . ASN A 1 143 ? -10.804 8.103 -11.470 1.00 83.00 143 ASN A CA 1
ATOM 1164 C C . ASN A 1 143 ? -10.904 8.213 -9.936 1.00 83.00 143 ASN A C 1
ATOM 1166 O O . ASN A 1 143 ? -11.300 9.257 -9.422 1.00 83.00 143 ASN A O 1
ATOM 1170 N N . ASP A 1 144 ? -10.525 7.164 -9.210 1.00 85.88 144 ASP A N 1
ATOM 1171 C CA . ASP A 1 144 ? -10.522 7.155 -7.756 1.00 85.88 144 ASP A CA 1
ATOM 1172 C C . ASP A 1 144 ? -9.522 8.162 -7.175 1.00 85.88 144 ASP A C 1
ATOM 1174 O O . ASP A 1 144 ? -8.445 8.427 -7.715 1.00 85.88 144 ASP A O 1
ATOM 1178 N N . ARG A 1 145 ? -9.872 8.718 -6.010 1.00 88.94 145 ARG A N 1
ATOM 1179 C CA . ARG A 1 145 ? -9.034 9.685 -5.281 1.00 88.94 145 ARG A CA 1
ATOM 1180 C C . ARG A 1 145 ? -7.704 9.084 -4.807 1.00 88.94 145 ARG A C 1
ATOM 1182 O O . ARG A 1 145 ? -6.748 9.822 -4.576 1.00 88.94 145 ARG A O 1
ATOM 1189 N N . TYR A 1 146 ? -7.648 7.766 -4.654 1.00 92.19 146 TYR A N 1
ATOM 1190 C CA . TYR A 1 146 ? -6.509 7.028 -4.119 1.00 92.19 146 TYR A CA 1
ATOM 1191 C C . TYR A 1 146 ? -6.001 6.017 -5.138 1.00 92.19 146 TYR A C 1
ATOM 1193 O O . TYR A 1 146 ? -6.787 5.468 -5.905 1.00 92.19 146 TYR A O 1
ATOM 1201 N N . PHE A 1 147 ? -4.704 5.730 -5.103 1.00 92.62 147 PHE A N 1
ATOM 1202 C CA . PHE A 1 147 ? -4.086 4.730 -5.963 1.00 92.62 147 PHE A CA 1
ATOM 1203 C C . PHE A 1 147 ? -3.259 3.722 -5.164 1.00 92.62 147 PHE A C 1
ATOM 1205 O O . PHE A 1 147 ? -2.698 4.035 -4.111 1.00 92.62 147 PHE A O 1
ATOM 1212 N N . LEU A 1 148 ? -3.176 2.509 -5.711 1.00 94.88 148 LEU A N 1
ATOM 1213 C CA . LEU A 1 148 ? -2.361 1.413 -5.204 1.00 94.88 148 LEU A CA 1
ATOM 1214 C C . LEU A 1 148 ? -1.750 0.635 -6.380 1.00 94.88 148 LEU A C 1
ATOM 1216 O O . LEU A 1 148 ? -2.439 -0.035 -7.162 1.00 94.88 148 LEU A O 1
ATOM 1220 N N . PHE A 1 149 ? -0.429 0.693 -6.488 1.00 94.75 149 PHE A N 1
ATOM 1221 C CA . PHE A 1 149 ? 0.351 -0.069 -7.452 1.00 94.75 149 PHE A CA 1
ATOM 1222 C C . PHE A 1 149 ? 1.257 -1.052 -6.732 1.00 94.75 149 PHE A C 1
ATOM 1224 O O . PHE A 1 149 ? 1.810 -0.761 -5.675 1.00 94.75 149 PHE A O 1
ATOM 1231 N N . ILE A 1 150 ? 1.368 -2.240 -7.317 1.00 94.94 150 ILE A N 1
ATOM 1232 C CA . ILE A 1 150 ? 2.303 -3.259 -6.876 1.00 94.94 150 ILE A CA 1
ATOM 1233 C C . ILE A 1 150 ? 3.063 -3.700 -8.114 1.00 94.94 150 ILE A C 1
ATOM 1235 O O . ILE A 1 150 ? 2.453 -4.192 -9.063 1.00 94.94 150 ILE A O 1
ATOM 1239 N N . GLU A 1 151 ? 4.373 -3.491 -8.104 1.00 92.94 151 GLU A N 1
ATOM 1240 C CA . GLU A 1 151 ? 5.264 -3.844 -9.204 1.00 92.94 151 GLU A CA 1
ATOM 1241 C C . GLU A 1 151 ? 6.207 -4.956 -8.758 1.00 92.94 151 GLU A C 1
ATOM 1243 O O . GLU A 1 151 ? 6.809 -4.889 -7.685 1.00 92.94 151 GLU A O 1
ATOM 1248 N N . LYS A 1 152 ? 6.338 -5.999 -9.578 1.00 92.50 152 LYS A N 1
ATOM 1249 C CA . LYS A 1 152 ? 7.250 -7.102 -9.292 1.00 92.50 152 LYS A CA 1
ATOM 1250 C C . LYS A 1 152 ? 8.663 -6.706 -9.696 1.00 92.50 152 LYS A C 1
ATOM 1252 O O . LYS A 1 152 ? 8.934 -6.440 -10.860 1.00 92.50 152 LYS A O 1
ATOM 1257 N N . LEU A 1 153 ? 9.567 -6.738 -8.734 1.00 90.38 153 LEU A N 1
ATOM 1258 C CA . LEU A 1 153 ? 10.986 -6.501 -8.931 1.00 90.38 153 LEU A CA 1
ATOM 1259 C C . LEU A 1 153 ? 11.714 -7.820 -9.252 1.00 90.38 153 LEU A C 1
ATOM 1261 O O . LEU A 1 153 ? 11.319 -8.891 -8.755 1.00 90.38 153 LEU A O 1
ATOM 1265 N N . PRO A 1 154 ? 12.800 -7.757 -10.045 1.00 88.31 154 PRO A N 1
ATOM 1266 C CA . PRO A 1 154 ? 13.836 -8.784 -10.078 1.00 88.31 154 PRO A CA 1
ATOM 1267 C C . PRO A 1 154 ? 14.229 -9.248 -8.668 1.00 88.31 154 PRO A C 1
ATOM 1269 O O . PRO A 1 154 ? 14.302 -8.451 -7.731 1.00 88.31 154 PRO A O 1
ATOM 1272 N N . LYS A 1 155 ? 14.466 -10.553 -8.495 1.00 85.94 155 LYS A N 1
ATOM 1273 C CA . LYS A 1 155 ? 14.695 -11.161 -7.168 1.00 85.94 155 LYS A CA 1
ATOM 1274 C C . LYS A 1 155 ? 16.001 -10.699 -6.519 1.00 85.94 155 LYS A C 1
ATOM 1276 O O . LYS A 1 155 ? 16.176 -10.848 -5.312 1.00 85.94 155 LYS A O 1
ATOM 1281 N N . GLU A 1 156 ? 16.913 -10.185 -7.328 1.00 84.19 156 GLU A N 1
ATOM 1282 C CA . GLU A 1 156 ? 18.236 -9.710 -6.951 1.00 84.19 156 GLU A CA 1
ATOM 1283 C C . GLU A 1 156 ? 18.175 -8.332 -6.269 1.00 84.19 156 GLU A C 1
ATOM 1285 O O . GLU A 1 156 ? 19.051 -8.008 -5.463 1.00 84.19 156 GLU A O 1
ATOM 1290 N N . ILE A 1 157 ? 17.112 -7.555 -6.516 1.00 82.50 157 ILE A N 1
ATOM 1291 C CA . ILE A 1 157 ? 16.909 -6.226 -5.931 1.00 82.50 157 ILE A CA 1
ATOM 1292 C C . ILE A 1 157 ? 16.372 -6.377 -4.507 1.00 82.50 157 ILE A C 1
ATOM 1294 O O . ILE A 1 157 ? 15.205 -6.703 -4.280 1.00 82.50 157 ILE A O 1
ATOM 1298 N N . LYS A 1 158 ? 17.236 -6.124 -3.522 1.00 76.50 158 LYS A N 1
ATOM 1299 C CA . LYS A 1 158 ? 16.886 -6.203 -2.092 1.00 76.50 158 LYS A CA 1
ATOM 1300 C C . LYS A 1 158 ? 16.329 -4.905 -1.516 1.00 76.50 158 LYS A C 1
ATOM 1302 O O . LYS A 1 158 ? 15.636 -4.959 -0.508 1.00 76.50 158 LYS A O 1
ATOM 1307 N N . TYR A 1 159 ? 16.677 -3.783 -2.135 1.00 75.62 159 TYR A N 1
ATOM 1308 C CA . TYR A 1 159 ? 16.255 -2.448 -1.740 1.00 75.62 159 TYR A CA 1
ATOM 1309 C C . TYR A 1 159 ? 16.063 -1.615 -2.998 1.00 75.62 159 TYR A C 1
ATOM 1311 O O . TYR A 1 159 ? 16.888 -1.687 -3.910 1.00 75.62 159 TYR A O 1
ATOM 1319 N N . SER A 1 160 ? 15.008 -0.810 -3.019 1.00 79.62 160 SER A N 1
ATOM 1320 C CA . SER A 1 160 ? 14.745 0.130 -4.098 1.00 79.62 160 SER A CA 1
ATOM 1321 C C . SER A 1 160 ? 14.321 1.483 -3.556 1.00 79.62 160 SER A C 1
ATOM 1323 O O . SER A 1 160 ? 13.528 1.545 -2.617 1.00 79.62 160 SER A O 1
ATOM 1325 N N . ASN A 1 161 ? 14.791 2.553 -4.192 1.00 81.00 161 ASN A N 1
ATOM 1326 C CA . ASN A 1 161 ? 14.298 3.904 -3.937 1.00 81.00 161 ASN A CA 1
ATOM 1327 C C . ASN A 1 161 ? 13.406 4.349 -5.078 1.00 81.00 161 ASN A C 1
ATOM 1329 O O . ASN A 1 161 ? 13.716 4.089 -6.239 1.00 81.00 161 ASN A O 1
ATOM 1333 N N . ILE A 1 162 ? 12.334 5.057 -4.752 1.00 82.94 162 ILE A N 1
ATOM 1334 C CA . ILE A 1 162 ? 11.373 5.491 -5.749 1.00 82.94 162 ILE A CA 1
ATOM 1335 C C . ILE A 1 162 ? 11.416 7.000 -5.894 1.00 82.94 162 ILE A C 1
ATOM 1337 O O . ILE A 1 162 ? 11.157 7.737 -4.946 1.00 82.94 162 ILE A O 1
ATOM 1341 N N . ASN A 1 163 ? 11.676 7.428 -7.122 1.00 81.44 163 ASN A N 1
ATOM 1342 C CA . ASN A 1 163 ? 11.483 8.798 -7.555 1.00 81.44 163 ASN A CA 1
ATOM 1343 C C . ASN A 1 163 ? 10.242 8.851 -8.440 1.00 81.44 163 ASN A C 1
ATOM 1345 O O . ASN A 1 163 ? 9.931 7.893 -9.147 1.00 81.44 163 ASN A O 1
ATOM 1349 N N . SER A 1 164 ? 9.533 9.970 -8.410 1.00 78.69 164 SER A N 1
ATOM 1350 C CA . SER A 1 164 ? 8.486 10.232 -9.384 1.00 78.69 164 SER A CA 1
ATOM 1351 C C . SER A 1 164 ? 8.596 11.661 -9.865 1.00 78.69 164 SER A C 1
ATOM 1353 O O . SER A 1 164 ? 8.662 12.595 -9.065 1.00 78.69 164 SER A O 1
ATOM 1355 N N . ASP A 1 165 ? 8.594 11.799 -11.183 1.00 71.69 165 ASP A N 1
ATOM 1356 C CA . ASP A 1 165 ? 8.851 13.062 -11.865 1.00 71.69 165 ASP A CA 1
ATOM 1357 C C . ASP A 1 165 ? 7.685 14.041 -11.705 1.00 71.69 165 ASP A C 1
ATOM 1359 O O . ASP A 1 165 ? 7.871 15.259 -11.683 1.00 71.69 165 ASP A O 1
ATOM 1363 N N . ASN A 1 166 ? 6.473 13.511 -11.524 1.00 71.19 166 ASN A N 1
ATOM 1364 C CA . ASN A 1 166 ? 5.251 14.287 -11.356 1.00 71.19 166 ASN A CA 1
ATOM 1365 C C . ASN A 1 166 ? 4.609 14.141 -9.963 1.00 71.19 166 ASN A C 1
ATOM 1367 O O . ASN A 1 166 ? 3.595 14.786 -9.688 1.00 71.19 166 ASN A O 1
ATOM 1371 N N . PHE A 1 167 ? 5.189 13.337 -9.061 1.00 71.25 167 PHE A N 1
ATOM 1372 C CA . PHE A 1 167 ? 4.619 13.073 -7.738 1.00 71.25 167 PHE A CA 1
ATOM 1373 C C . PHE A 1 167 ? 5.685 12.790 -6.662 1.00 71.25 167 PHE A C 1
ATOM 1375 O O . PHE A 1 167 ? 5.984 11.657 -6.313 1.00 71.25 167 PHE A O 1
ATOM 1382 N N . ASN A 1 168 ? 6.224 13.839 -6.038 1.00 72.00 168 ASN A N 1
ATOM 1383 C CA . ASN A 1 168 ? 7.310 13.692 -5.057 1.00 72.00 168 ASN A CA 1
ATOM 1384 C C . ASN A 1 168 ? 6.931 12.850 -3.829 1.00 72.00 168 ASN A C 1
ATOM 1386 O O . ASN A 1 168 ? 6.160 13.323 -2.994 1.00 72.00 168 ASN A O 1
ATOM 1390 N N . PHE A 1 169 ? 7.508 11.666 -3.654 1.00 61.09 169 PHE A N 1
ATOM 1391 C CA . PHE A 1 169 ? 7.490 10.956 -2.373 1.00 61.09 169 PHE A CA 1
ATOM 1392 C C . PHE A 1 169 ? 8.437 11.699 -1.409 1.00 61.09 169 PHE A C 1
ATOM 1394 O O . PHE A 1 169 ? 9.571 11.996 -1.775 1.00 61.09 169 PHE A O 1
ATOM 1401 N N . LYS A 1 170 ? 7.941 12.121 -0.240 1.00 51.75 170 LYS A N 1
ATOM 1402 C CA . LYS A 1 170 ? 8.735 12.793 0.804 1.00 51.75 170 LYS A CA 1
ATOM 1403 C C . LYS A 1 170 ? 8.857 11.874 2.000 1.00 51.75 170 LYS A C 1
ATOM 1405 O O . LYS A 1 170 ? 7.829 11.222 2.291 1.00 51.75 170 LYS A O 1
#

Secondary structure (DSSP, 8-state):
------------------------------HHHHHHHHHHHHH-SSTTTS--EEEEEEEEEEETTEEEEEEEETTS-EEEEEEETTEEEEEEE-TT-SEEEEEETTEEEEEEE-SSTT--EEEEEEE--TTS--EEEEEEPPSSSEEEEEEE--TT----EEEESSS---